Protein AF-K2BQS0-F1 (afdb_monomer_lite)

Secondary structure (DSSP, 8-state):
--HHHHHHHHHHHHHHHTTS---TTPPPB--TTS---HHHHHHHHHHHHHHHT----GGGG--SBHHHHHHHHHHHHHHTTT-

Foldseek 3Di:
DDLLVLLVQLQVLVCVLVVHDGDSPDKAFDDPPPCPDVVSLVSSQVSLCVVLVFHDDSVLSPDGMSVSVSVVSVVRNVVVVVD

Structure (mmCIF, N/CA/C/O backbone):
data_AF-K2BQS0-F1
#
_entry.id   AF-K2BQS0-F1
#
loop_
_atom_site.group_PDB
_atom_site.id
_atom_site.type_symbol
_atom_site.label_atom_id
_atom_site.label_alt_id
_atom_site.label_comp_id
_atom_site.label_asym_id
_atom_site.label_entity_id
_atom_site.label_seq_id
_atom_site.pdbx_PDB_ins_code
_atom_site.Cartn_x
_atom_site.Cartn_y
_atom_site.Cartn_z
_atom_site.occupancy
_atom_site.B_iso_or_equiv
_atom_site.auth_seq_id
_atom_site.auth_comp_id
_atom_site.auth_asym_id
_atom_site.auth_atom_id
_atom_site.pdbx_PDB_model_num
ATOM 1 N N . MET A 1 1 ? -10.437 1.849 11.919 1.00 73.38 1 MET A N 1
ATOM 2 C CA . MET A 1 1 ? -9.670 0.733 11.323 1.00 73.38 1 MET A CA 1
ATOM 3 C C . MET A 1 1 ? -8.353 0.613 12.072 1.00 73.38 1 MET A C 1
ATOM 5 O O . MET A 1 1 ? -7.737 1.644 12.315 1.00 73.38 1 MET A O 1
ATOM 9 N N . HIS A 1 2 ? -7.945 -0.585 12.492 1.00 84.94 2 HIS A N 1
ATOM 10 C CA . HIS A 1 2 ? -6.707 -0.768 13.259 1.00 84.94 2 HIS A CA 1
ATOM 11 C C . HIS A 1 2 ? -5.484 -0.927 12.341 1.00 84.94 2 HIS A C 1
ATOM 13 O O . HIS A 1 2 ? -5.589 -1.501 11.257 1.00 84.94 2 HIS A O 1
ATOM 19 N N . ARG A 1 3 ? -4.301 -0.488 12.800 1.00 86.56 3 ARG A N 1
ATOM 20 C CA . ARG A 1 3 ? -3.013 -0.579 12.076 1.00 86.56 3 ARG A CA 1
ATOM 21 C C . ARG A 1 3 ? -2.761 -1.935 11.419 1.00 86.56 3 ARG A C 1
ATOM 23 O O . ARG A 1 3 ? -2.302 -2.012 10.283 1.00 86.56 3 ARG A O 1
ATOM 30 N N . LEU A 1 4 ? -3.069 -3.016 12.137 1.00 88.38 4 LEU A N 1
ATOM 31 C CA . LEU A 1 4 ? -2.878 -4.380 11.646 1.00 88.38 4 LEU A CA 1
ATOM 32 C C . LEU A 1 4 ? -3.755 -4.676 10.422 1.00 88.38 4 LEU A C 1
ATOM 34 O O . LEU A 1 4 ? -3.291 -5.300 9.473 1.00 88.38 4 LEU A O 1
ATOM 38 N N . GLU A 1 5 ? -5.001 -4.204 10.415 1.00 89.75 5 GLU A N 1
ATOM 39 C CA . GLU A 1 5 ? -5.897 -4.354 9.268 1.00 89.75 5 GLU A CA 1
ATOM 40 C C . GLU A 1 5 ? -5.391 -3.544 8.071 1.00 89.75 5 GLU A C 1
ATOM 42 O O . GLU A 1 5 ? -5.450 -4.022 6.939 1.00 89.75 5 GLU A O 1
ATOM 47 N N . ILE A 1 6 ? -4.854 -2.341 8.316 1.00 91.25 6 ILE A N 1
ATOM 48 C CA . ILE A 1 6 ? -4.287 -1.487 7.264 1.00 91.25 6 ILE A CA 1
ATOM 49 C C . ILE A 1 6 ? -3.088 -2.193 6.639 1.00 91.25 6 ILE A C 1
ATOM 51 O O . ILE A 1 6 ? -3.048 -2.368 5.424 1.00 91.25 6 ILE A O 1
ATOM 55 N N . LYS A 1 7 ? -2.167 -2.700 7.466 1.00 91.50 7 LYS A N 1
ATOM 56 C CA . LYS A 1 7 ? -1.006 -3.463 7.000 1.00 91.50 7 LYS A CA 1
ATOM 57 C C . LYS A 1 7 ? -1.404 -4.701 6.198 1.00 91.50 7 LYS A C 1
ATOM 59 O O . LYS A 1 7 ? -0.826 -4.939 5.143 1.00 91.50 7 LYS A O 1
ATOM 64 N N . LYS A 1 8 ? -2.411 -5.461 6.642 1.00 91.25 8 LYS A N 1
ATOM 65 C CA . LYS A 1 8 ? -2.914 -6.631 5.900 1.00 91.25 8 LYS A CA 1
ATOM 66 C C . LYS A 1 8 ? -3.412 -6.249 4.508 1.00 91.25 8 LYS A C 1
ATOM 68 O O . LYS A 1 8 ? -3.028 -6.890 3.534 1.00 91.25 8 LYS A O 1
ATOM 73 N N . LYS A 1 9 ? -4.226 -5.194 4.403 1.00 92.81 9 LYS A N 1
ATOM 74 C CA . LYS A 1 9 ? -4.740 -4.725 3.109 1.00 92.81 9 LYS A CA 1
ATOM 75 C C . LYS A 1 9 ? -3.634 -4.160 2.215 1.00 92.81 9 LYS A C 1
ATOM 77 O O . LYS A 1 9 ? -3.591 -4.499 1.039 1.00 92.81 9 LYS A O 1
ATOM 82 N N . VAL A 1 10 ? -2.702 -3.379 2.766 1.00 91.75 10 VAL A N 1
ATOM 83 C CA . VAL A 1 10 ? -1.533 -2.875 2.023 1.00 91.75 10 VAL A CA 1
ATOM 84 C C . VAL A 1 10 ? -0.685 -4.032 1.495 1.00 91.75 10 VAL A C 1
ATOM 86 O O . VAL A 1 10 ? -0.380 -4.071 0.307 1.00 91.75 10 VAL A O 1
ATOM 89 N N . ASN A 1 11 ? -0.356 -5.019 2.331 1.00 91.56 11 ASN A N 1
ATOM 90 C CA . ASN A 1 11 ? 0.425 -6.179 1.899 1.00 91.56 11 ASN A CA 1
ATOM 91 C C . ASN A 1 11 ? -0.320 -7.014 0.851 1.00 91.56 11 ASN A C 1
ATOM 93 O O . ASN A 1 11 ? 0.311 -7.541 -0.063 1.00 91.56 11 ASN A O 1
ATOM 97 N N . HIS A 1 12 ? -1.649 -7.092 0.933 1.00 91.44 12 HIS A N 1
ATOM 98 C CA . HIS A 1 12 ? -2.461 -7.727 -0.098 1.00 91.44 12 HIS A CA 1
ATOM 99 C C . HIS A 1 12 ? -2.379 -6.982 -1.440 1.00 91.44 12 HIS A C 1
ATOM 101 O O . HIS A 1 12 ? -2.075 -7.605 -2.455 1.00 91.44 12 HIS A O 1
ATOM 107 N N . ILE A 1 13 ? -2.542 -5.657 -1.449 1.00 92.00 13 ILE A N 1
ATOM 108 C CA . ILE A 1 13 ? -2.385 -4.829 -2.658 1.00 92.00 13 ILE A CA 1
ATOM 109 C C . ILE A 1 13 ? -0.987 -5.021 -3.257 1.00 92.00 13 ILE A C 1
ATOM 111 O O . ILE A 1 13 ? -0.842 -5.300 -4.445 1.00 92.00 13 ILE A O 1
ATOM 115 N N . LEU A 1 14 ? 0.053 -4.962 -2.424 1.00 89.38 14 LEU A N 1
ATOM 116 C CA . LEU A 1 14 ? 1.429 -5.177 -2.867 1.00 89.38 14 LEU A CA 1
ATOM 117 C C . LEU A 1 14 ? 1.658 -6.591 -3.409 1.00 89.38 14 LEU A C 1
ATOM 119 O O . LEU A 1 14 ? 2.425 -6.747 -4.354 1.00 89.38 14 LEU A O 1
ATOM 123 N N . SER A 1 15 ? 0.998 -7.609 -2.850 1.00 90.56 15 SER A N 1
ATOM 124 C CA . SER A 1 15 ? 1.097 -8.988 -3.346 1.00 90.56 15 SER A CA 1
ATOM 125 C C . SER A 1 15 ? 0.543 -9.137 -4.763 1.00 90.56 15 SER A C 1
ATOM 127 O O . SER A 1 15 ? 1.121 -9.865 -5.568 1.00 90.56 15 SER A O 1
ATOM 129 N N . ILE A 1 16 ? -0.523 -8.395 -5.080 1.00 89.50 16 ILE A N 1
ATOM 130 C CA . ILE A 1 16 ? -1.114 -8.335 -6.419 1.00 89.50 16 ILE A CA 1
ATOM 131 C C . ILE A 1 16 ? -0.163 -7.595 -7.363 1.00 89.50 16 ILE A C 1
ATOM 133 O O . ILE A 1 16 ? 0.210 -8.124 -8.404 1.00 89.50 16 ILE A O 1
ATOM 137 N N . LEU A 1 17 ? 0.295 -6.400 -6.976 1.00 88.38 17 LEU A N 1
ATOM 138 C CA . LEU A 1 17 ? 1.132 -5.551 -7.830 1.00 88.38 17 LEU A CA 1
ATOM 139 C C . LEU A 1 17 ? 2.491 -6.165 -8.167 1.00 88.38 17 LEU A C 1
ATOM 141 O O . LEU A 1 17 ? 2.992 -5.953 -9.272 1.00 88.38 17 LEU A O 1
ATOM 145 N N . LEU A 1 18 ? 3.084 -6.886 -7.215 1.00 85.25 18 LEU A N 1
ATOM 146 C CA . LEU A 1 18 ? 4.382 -7.547 -7.352 1.00 85.25 18 LEU A CA 1
ATOM 147 C C . LEU A 1 18 ? 4.275 -9.0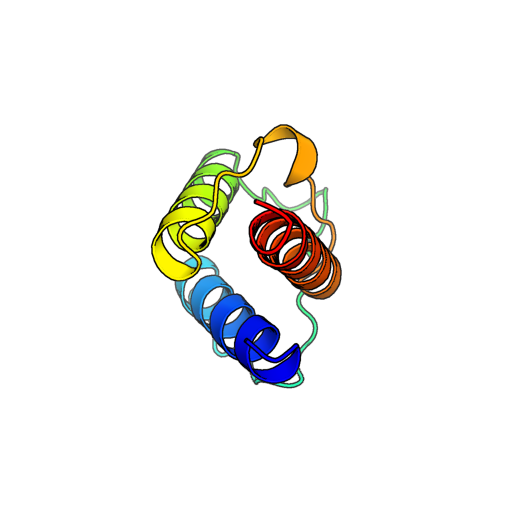00 -7.824 1.00 85.25 18 LEU A C 1
ATOM 149 O O . LEU A 1 18 ? 5.305 -9.666 -7.914 1.00 85.25 18 LEU A O 1
ATOM 153 N N . GLU A 1 19 ? 3.055 -9.497 -8.051 1.00 87.50 19 GLU A N 1
ATOM 154 C CA . GLU A 1 19 ? 2.775 -10.878 -8.466 1.00 87.50 19 GLU A CA 1
ATOM 155 C C . GLU A 1 19 ? 3.493 -11.921 -7.588 1.00 87.50 19 GLU A C 1
ATOM 157 O O . GLU A 1 19 ? 3.970 -12.958 -8.050 1.00 87.50 19 GLU A O 1
ATOM 162 N N . ARG A 1 20 ? 3.595 -11.639 -6.283 1.00 86.50 20 ARG A N 1
ATOM 163 C CA . ARG A 1 20 ? 4.317 -12.481 -5.324 1.00 86.50 20 ARG A CA 1
ATOM 164 C C . ARG A 1 20 ? 3.578 -12.571 -4.005 1.00 86.50 20 ARG A C 1
ATOM 166 O O . ARG A 1 20 ? 2.917 -11.632 -3.574 1.00 86.50 20 ARG A O 1
ATOM 173 N N . LYS A 1 21 ? 3.755 -13.688 -3.303 1.00 87.75 21 LYS A N 1
ATOM 174 C CA 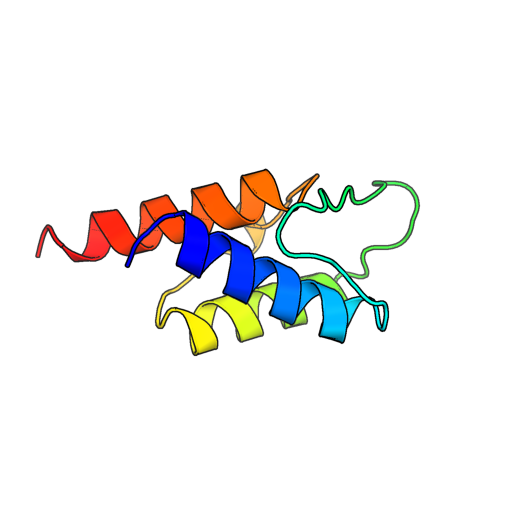. LYS A 1 21 ? 3.193 -13.860 -1.962 1.00 87.75 21 LYS A CA 1
ATOM 175 C C . LYS A 1 21 ? 3.911 -12.937 -0.972 1.00 87.75 21 LYS A C 1
ATOM 177 O O . LYS A 1 21 ? 5.133 -12.980 -0.874 1.00 87.75 21 LYS A O 1
ATOM 182 N N . ILE A 1 22 ? 3.139 -12.133 -0.244 1.00 87.44 22 ILE A N 1
ATOM 183 C CA . ILE A 1 22 ? 3.619 -11.237 0.814 1.00 87.44 22 ILE A CA 1
ATOM 184 C C . ILE A 1 22 ? 2.804 -11.555 2.059 1.00 87.44 22 ILE A C 1
ATOM 186 O O . ILE A 1 22 ? 1.576 -11.470 2.055 1.00 87.44 22 ILE A O 1
ATOM 190 N N . SER A 1 23 ? 3.483 -11.983 3.111 1.00 86.12 23 SER A N 1
ATOM 191 C CA . SER A 1 23 ? 2.866 -12.308 4.389 1.00 86.12 23 SER A CA 1
ATOM 192 C C . SER A 1 23 ? 2.508 -11.031 5.142 1.00 86.12 23 SER A C 1
ATOM 194 O O . SER A 1 23 ? 3.060 -9.959 4.914 1.00 86.12 23 SER A O 1
ATOM 196 N N . GLU A 1 24 ? 1.605 -11.140 6.109 1.00 76.00 24 GLU A N 1
ATOM 197 C CA . GLU A 1 24 ? 1.147 -10.007 6.929 1.00 76.00 24 GLU A CA 1
ATOM 198 C C . GLU A 1 24 ? 2.290 -9.320 7.701 1.00 76.00 24 GLU A C 1
ATOM 200 O O . GLU A 1 24 ? 2.232 -8.128 8.009 1.00 76.00 24 GLU A O 1
ATOM 205 N N . ASN A 1 25 ? 3.345 -10.079 8.000 1.00 77.75 25 ASN A N 1
ATOM 206 C CA . ASN A 1 25 ? 4.516 -9.605 8.728 1.00 77.75 25 ASN A CA 1
ATOM 207 C C . ASN A 1 25 ? 5.649 -9.141 7.815 1.00 77.75 25 ASN A C 1
ATOM 209 O O . ASN A 1 25 ? 6.550 -8.464 8.307 1.00 77.75 25 ASN A O 1
ATOM 213 N N . ASP A 1 26 ? 5.575 -9.439 6.519 1.00 80.50 26 ASP A N 1
ATOM 214 C CA . ASP A 1 26 ? 6.650 -9.129 5.588 1.00 80.50 26 ASP A CA 1
ATOM 215 C C . ASP A 1 26 ? 6.765 -7.616 5.395 1.00 80.50 26 ASP A C 1
ATOM 217 O O . ASP A 1 26 ? 5.770 -6.879 5.331 1.00 80.50 26 ASP A O 1
ATOM 221 N N . GLU A 1 27 ? 8.010 -7.164 5.313 1.00 82.88 27 GLU A N 1
ATOM 222 C CA . GLU A 1 27 ? 8.363 -5.813 4.916 1.00 82.88 27 GLU A CA 1
ATOM 223 C C . GLU A 1 27 ? 8.791 -5.835 3.453 1.00 82.88 27 GLU A C 1
ATOM 225 O O . GLU A 1 27 ? 9.658 -6.605 3.036 1.00 82.88 27 GLU A O 1
ATOM 230 N N . VAL A 1 28 ? 8.134 -5.002 2.654 1.00 82.50 28 VAL A N 1
ATOM 231 C CA . VAL A 1 28 ? 8.442 -4.847 1.237 1.00 82.50 28 VAL A CA 1
ATOM 232 C C . VAL A 1 28 ? 9.284 -3.599 1.112 1.00 82.50 28 VAL A C 1
ATOM 234 O O . VAL A 1 28 ? 8.833 -2.537 1.520 1.00 82.50 28 VAL A O 1
ATOM 237 N N . VAL A 1 29 ? 10.480 -3.727 0.548 1.00 81.75 29 VAL A N 1
ATOM 238 C CA . VAL A 1 29 ? 11.359 -2.597 0.238 1.00 81.75 29 VAL A CA 1
ATOM 239 C C . VAL A 1 29 ? 11.443 -2.462 -1.276 1.00 81.75 29 VAL A C 1
ATOM 241 O O . VAL A 1 29 ? 11.626 -3.460 -1.978 1.00 81.75 29 VAL A O 1
ATOM 244 N N . PHE A 1 30 ? 11.297 -1.238 -1.770 1.00 76.44 30 PHE A N 1
ATOM 245 C CA . PHE A 1 30 ? 11.409 -0.904 -3.184 1.00 76.44 30 PHE A CA 1
ATOM 246 C C . PHE A 1 30 ? 12.802 -0.318 -3.434 1.00 76.44 30 PHE A C 1
ATOM 248 O O . PHE A 1 30 ? 13.195 0.658 -2.794 1.00 76.44 30 PHE A O 1
ATOM 255 N N . SER A 1 31 ? 13.580 -0.919 -4.336 1.00 65.00 31 SER A N 1
ATOM 256 C CA . SER A 1 31 ? 14.863 -0.349 -4.751 1.00 65.00 31 SER A CA 1
ATOM 257 C C . SER A 1 31 ? 14.621 0.797 -5.733 1.00 65.00 31 SER A C 1
ATOM 259 O O . SER A 1 31 ? 13.921 0.629 -6.729 1.00 65.00 31 SER A O 1
ATOM 261 N N . GLN A 1 32 ? 15.228 1.961 -5.479 1.00 60.56 32 GLN A N 1
ATOM 262 C CA . GLN A 1 32 ? 15.130 3.110 -6.391 1.00 60.56 32 GLN A CA 1
ATOM 263 C C . GLN A 1 32 ? 15.738 2.824 -7.777 1.00 60.56 32 GLN A C 1
ATOM 265 O O . GLN A 1 32 ? 15.320 3.425 -8.760 1.00 60.56 32 GLN A O 1
ATOM 270 N N . ASP A 1 33 ? 16.661 1.861 -7.867 1.00 54.28 33 ASP A N 1
ATOM 271 C CA . ASP A 1 33 ? 17.291 1.422 -9.121 1.00 54.28 33 ASP A CA 1
ATOM 272 C C . ASP A 1 33 ? 16.422 0.482 -9.968 1.00 54.28 33 ASP A C 1
ATOM 274 O O . ASP A 1 33 ? 16.663 0.292 -11.159 1.00 54.28 33 ASP A O 1
ATOM 278 N N . GLY A 1 34 ? 15.414 -0.144 -9.363 1.00 52.22 34 GLY A N 1
ATOM 279 C CA . GLY A 1 34 ? 14.649 -1.218 -9.979 1.00 52.22 34 GLY A CA 1
ATOM 280 C C . GLY A 1 34 ? 13.245 -0.774 -10.315 1.00 52.22 34 GLY A C 1
ATOM 281 O O . GLY A 1 34 ? 12.320 -1.285 -9.705 1.00 52.22 34 GLY A O 1
ATOM 282 N N . ALA A 1 35 ? 13.101 0.180 -11.238 1.00 48.03 35 ALA A N 1
ATOM 283 C CA . ALA A 1 35 ? 11.877 0.431 -11.998 1.00 48.03 35 ALA A CA 1
ATOM 284 C C . ALA A 1 35 ? 10.572 0.076 -11.254 1.00 48.03 35 ALA A C 1
ATOM 286 O O . ALA A 1 35 ? 9.761 -0.726 -11.727 1.00 48.03 35 ALA A O 1
ATOM 287 N N . TRP A 1 36 ? 10.333 0.697 -10.094 1.00 61.22 36 TRP A N 1
ATOM 288 C CA . TRP A 1 36 ? 8.966 0.886 -9.626 1.00 61.22 36 TRP A CA 1
ATOM 289 C C . TRP A 1 36 ? 8.338 1.847 -10.635 1.00 61.22 36 TRP A C 1
ATOM 291 O O . TRP A 1 36 ? 8.378 3.067 -10.484 1.00 61.22 36 TRP A O 1
ATOM 301 N N . HIS A 1 37 ? 7.941 1.279 -11.777 1.00 67.56 37 HIS A N 1
ATOM 302 C CA . HIS A 1 37 ? 7.527 2.006 -12.960 1.00 67.56 37 HIS A CA 1
ATOM 303 C C . HIS A 1 37 ? 6.429 2.972 -12.536 1.00 67.56 37 HIS A C 1
ATOM 305 O O . HIS A 1 37 ? 5.539 2.587 -11.780 1.00 67.56 37 HIS A O 1
ATOM 311 N N . SER A 1 38 ? 6.449 4.207 -13.033 1.00 68.56 38 SER A N 1
ATOM 312 C CA . SER A 1 38 ? 5.429 5.214 -12.715 1.00 68.56 38 SER A CA 1
ATOM 313 C C . SER A 1 38 ? 3.999 4.667 -12.867 1.00 68.56 38 SER A C 1
ATOM 315 O O . SER A 1 38 ? 3.113 5.055 -12.122 1.00 68.56 38 SER A O 1
ATOM 317 N N . ILE A 1 39 ? 3.800 3.684 -13.755 1.00 72.38 39 ILE A N 1
ATOM 318 C CA . ILE A 1 39 ? 2.562 2.906 -13.911 1.00 72.38 39 ILE A CA 1
ATOM 319 C C . ILE A 1 39 ? 2.204 2.100 -12.648 1.00 72.38 39 ILE A C 1
ATOM 321 O O . ILE A 1 39 ? 1.091 2.231 -12.157 1.00 72.38 39 ILE A O 1
ATOM 325 N N . LYS A 1 40 ? 3.132 1.310 -12.090 1.00 80.19 40 LYS A N 1
ATOM 326 C CA . LYS A 1 40 ? 2.925 0.543 -10.845 1.00 80.19 40 LYS A CA 1
ATOM 327 C C . LYS A 1 40 ? 2.706 1.457 -9.643 1.00 80.19 40 LYS A C 1
ATOM 329 O O . LYS A 1 40 ? 1.952 1.108 -8.741 1.00 80.19 40 LYS A O 1
ATOM 334 N N . LEU A 1 41 ? 3.333 2.636 -9.641 1.00 80.50 41 LEU A N 1
ATOM 335 C CA . LEU A 1 41 ? 3.080 3.653 -8.627 1.00 80.50 41 LEU A CA 1
ATOM 336 C C . LEU A 1 41 ? 1.652 4.195 -8.721 1.00 80.50 41 LEU A C 1
ATOM 338 O O . LEU A 1 41 ? 0.956 4.218 -7.716 1.00 80.50 41 LEU A O 1
ATOM 342 N N . ILE A 1 42 ? 1.205 4.581 -9.916 1.00 84.19 42 ILE A N 1
ATOM 343 C CA . ILE A 1 42 ? -0.165 5.064 -10.145 1.00 84.19 42 ILE A CA 1
ATOM 344 C C . ILE A 1 42 ? -1.189 3.978 -9.792 1.00 84.19 42 ILE A C 1
ATOM 346 O O . ILE A 1 42 ? -2.184 4.264 -9.133 1.00 84.19 42 ILE A O 1
ATOM 350 N N . GLU A 1 43 ? -0.927 2.728 -10.175 1.00 88.38 43 GLU A N 1
ATOM 351 C CA . GLU A 1 43 ? -1.779 1.583 -9.846 1.00 88.38 43 GLU A CA 1
ATOM 352 C C . GLU A 1 43 ? -1.854 1.351 -8.328 1.00 88.38 43 GLU A C 1
ATOM 354 O O . GLU A 1 43 ? -2.939 1.148 -7.786 1.00 88.38 43 GLU A O 1
ATOM 359 N N . LEU A 1 44 ? -0.725 1.467 -7.615 1.00 88.38 44 LEU A N 1
ATOM 360 C CA . LEU A 1 44 ? -0.696 1.428 -6.153 1.00 88.38 44 LEU A CA 1
ATOM 361 C C . LEU A 1 44 ? -1.552 2.540 -5.543 1.00 88.38 44 LEU A C 1
ATOM 363 O O . LEU A 1 44 ? -2.354 2.251 -4.659 1.00 88.38 44 LEU A O 1
ATOM 367 N N . VAL A 1 45 ? -1.388 3.786 -5.999 1.00 88.75 45 VAL A N 1
ATOM 368 C CA . VAL A 1 45 ? -2.182 4.926 -5.514 1.00 88.75 45 VAL A CA 1
ATOM 369 C C . VAL A 1 45 ? -3.668 4.633 -5.672 1.00 88.75 45 VAL A C 1
ATOM 371 O O . VAL A 1 45 ? -4.397 4.668 -4.685 1.00 88.75 45 VAL A O 1
ATOM 374 N N . TYR A 1 46 ? -4.086 4.257 -6.879 1.00 90.31 46 TYR A N 1
ATOM 375 C CA . TYR A 1 46 ? -5.482 3.978 -7.194 1.00 90.31 46 TYR A CA 1
ATOM 376 C C . TYR A 1 46 ? -6.076 2.886 -6.293 1.00 90.31 46 TYR A C 1
ATOM 378 O O . TYR A 1 46 ? -7.131 3.078 -5.688 1.00 90.31 46 TYR A O 1
ATOM 386 N N . LEU A 1 47 ? -5.373 1.760 -6.132 1.00 92.19 47 LEU A N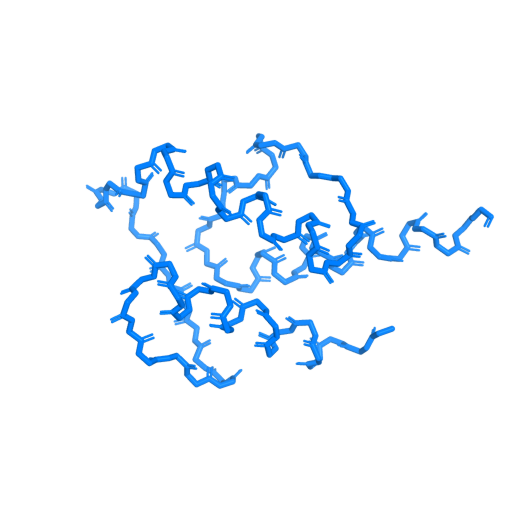 1
ATOM 387 C CA . LEU A 1 47 ? -5.841 0.650 -5.298 1.00 92.19 47 LEU A CA 1
ATOM 388 C C . LEU A 1 47 ? -5.929 1.029 -3.814 1.00 92.19 47 LEU A C 1
ATOM 390 O O . LEU A 1 47 ? -6.830 0.562 -3.112 1.00 92.19 47 LEU A O 1
ATOM 394 N N . LEU A 1 48 ? -5.014 1.865 -3.316 1.00 91.69 48 LEU A N 1
ATOM 395 C CA . LEU A 1 48 ? -5.071 2.378 -1.946 1.00 91.69 48 LEU A CA 1
ATOM 396 C C . LEU A 1 48 ? -6.268 3.319 -1.757 1.00 91.69 48 LEU A C 1
ATOM 398 O O . LEU A 1 48 ? -7.015 3.165 -0.790 1.00 91.69 48 LEU A O 1
ATOM 402 N N . GLU A 1 49 ? -6.475 4.260 -2.676 1.00 91.75 49 GLU A N 1
ATOM 403 C CA . GLU A 1 49 ? -7.614 5.180 -2.645 1.00 91.75 49 GLU A CA 1
ATOM 404 C C . GLU A 1 49 ? -8.945 4.424 -2.664 1.00 91.75 49 GLU A C 1
ATOM 406 O O . GLU A 1 49 ? -9.795 4.662 -1.806 1.00 91.75 49 GLU A O 1
ATOM 411 N N . GLU A 1 50 ? -9.101 3.444 -3.556 1.00 93.12 50 GLU A N 1
ATOM 412 C CA . GLU A 1 50 ? -10.303 2.613 -3.649 1.00 93.12 50 GLU A CA 1
ATOM 413 C C . GLU A 1 50 ? -10.519 1.775 -2.374 1.00 93.12 50 GLU A C 1
ATOM 415 O O . GLU A 1 50 ? -11.610 1.762 -1.794 1.00 93.12 50 GLU A O 1
ATOM 420 N N . THR A 1 51 ? -9.469 1.111 -1.882 1.00 93.25 51 THR A N 1
ATOM 421 C CA . THR A 1 51 ? -9.560 0.184 -0.740 1.00 93.25 51 THR A CA 1
ATOM 422 C C . THR A 1 51 ? -9.852 0.892 0.581 1.00 93.25 51 THR A C 1
ATOM 424 O O . THR A 1 51 ? -10.556 0.350 1.444 1.00 93.25 51 THR A O 1
ATOM 427 N N . PHE A 1 52 ? -9.271 2.075 0.776 1.00 91.00 52 PHE A N 1
ATOM 428 C CA . PHE A 1 52 ? -9.377 2.838 2.020 1.00 91.00 52 PHE A CA 1
ATOM 429 C C . PHE A 1 52 ? -10.337 4.025 1.914 1.00 91.00 52 PHE A C 1
ATOM 431 O O . PHE A 1 52 ? -10.606 4.675 2.924 1.00 91.00 52 PHE A O 1
ATOM 438 N N . GLN A 1 53 ? -10.894 4.270 0.725 1.00 91.00 53 GLN A N 1
ATOM 439 C CA . GLN A 1 53 ? -11.772 5.400 0.424 1.00 91.00 53 GLN A CA 1
ATOM 440 C C . GLN A 1 53 ? -11.103 6.744 0.748 1.00 91.00 53 GLN A C 1
ATOM 442 O O . GLN A 1 53 ? -11.761 7.653 1.242 1.00 91.00 53 GLN A O 1
ATOM 447 N N . ILE A 1 54 ? -9.793 6.859 0.527 1.00 89.06 54 ILE A N 1
ATOM 448 C CA . ILE A 1 54 ? -8.993 8.069 0.782 1.00 89.06 54 ILE A CA 1
ATOM 449 C C . ILE A 1 54 ? -8.572 8.717 -0.538 1.00 89.06 54 ILE A C 1
ATOM 451 O O . ILE A 1 54 ? -8.755 8.131 -1.598 1.00 89.06 54 ILE A O 1
ATOM 455 N N . THR A 1 55 ? -7.989 9.911 -0.462 1.00 87.94 55 THR A N 1
ATOM 456 C CA . THR A 1 55 ? -7.340 10.569 -1.600 1.00 87.94 55 THR A CA 1
ATOM 457 C C . THR A 1 55 ? -5.873 10.777 -1.261 1.00 87.94 55 THR A C 1
ATOM 459 O O . THR A 1 55 ? -5.571 11.318 -0.199 1.00 87.94 55 THR A O 1
ATOM 462 N N . LEU A 1 56 ? -4.977 10.329 -2.133 1.00 83.56 56 LEU A N 1
ATOM 463 C CA . LEU A 1 56 ? -3.530 10.379 -1.960 1.00 83.56 56 LEU A CA 1
ATOM 464 C C . LEU A 1 56 ? -2.922 11.273 -3.045 1.00 83.56 56 LEU A C 1
ATOM 466 O O . LEU A 1 56 ? -3.214 11.118 -4.228 1.00 83.56 56 LEU A O 1
ATOM 470 N N . ASN A 1 57 ? -2.020 12.185 -2.674 1.00 75.88 57 ASN A N 1
ATOM 471 C CA . ASN A 1 57 ? -1.213 12.881 -3.677 1.00 75.88 57 ASN A CA 1
ATOM 472 C C . ASN A 1 57 ? -0.070 11.954 -4.119 1.00 75.88 57 ASN A C 1
ATOM 474 O O . ASN A 1 57 ? 0.700 11.501 -3.278 1.00 75.88 57 ASN A O 1
ATOM 478 N N . ALA A 1 58 ? 0.082 11.701 -5.422 1.00 67.06 58 ALA A N 1
ATOM 479 C CA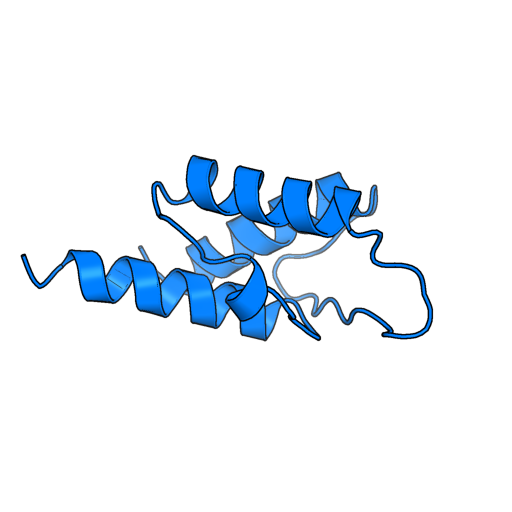 . ALA A 1 58 ? 1.134 10.842 -5.972 1.00 67.06 58 ALA A CA 1
ATOM 480 C C . ALA A 1 58 ? 2.556 11.238 -5.519 1.00 67.06 58 ALA A C 1
ATOM 482 O O . ALA A 1 58 ? 3.409 10.369 -5.350 1.00 67.06 58 ALA A O 1
ATOM 483 N N . GLU A 1 59 ? 2.805 12.523 -5.243 1.00 70.25 59 GLU A N 1
ATOM 484 C CA . GLU A 1 59 ? 4.081 13.006 -4.689 1.00 70.25 59 GLU A CA 1
ATOM 485 C C . GLU A 1 59 ? 4.347 12.501 -3.261 1.00 70.25 59 GLU A C 1
ATOM 487 O O . GLU A 1 59 ? 5.494 12.299 -2.870 1.00 70.25 59 GLU A O 1
ATOM 492 N N . GLN A 1 60 ? 3.290 12.245 -2.486 1.00 64.50 60 GLN A N 1
ATOM 493 C CA . GLN A 1 60 ? 3.376 11.660 -1.145 1.00 64.50 60 GLN A CA 1
ATOM 494 C C . GLN A 1 60 ? 3.615 10.148 -1.189 1.00 64.50 60 GLN A C 1
ATOM 496 O O . GLN A 1 60 ? 3.912 9.561 -0.152 1.00 64.50 60 GLN A O 1
ATOM 501 N N . VAL A 1 61 ? 3.489 9.529 -2.370 1.00 65.44 61 VAL A N 1
ATOM 502 C CA . VAL A 1 61 ? 3.544 8.073 -2.575 1.00 65.44 61 VAL A CA 1
ATOM 503 C C . VAL A 1 61 ? 4.913 7.614 -3.092 1.00 65.44 61 VAL A C 1
ATOM 505 O O . VAL A 1 61 ? 5.113 6.453 -3.441 1.00 65.44 61 VAL A O 1
ATOM 508 N N . LEU A 1 62 ? 5.920 8.492 -3.040 1.00 68.75 62 LEU A N 1
ATOM 509 C CA . LEU A 1 62 ? 7.339 8.137 -3.163 1.00 68.75 62 LEU A CA 1
ATOM 510 C C . LEU A 1 62 ? 7.806 7.338 -1.933 1.00 68.75 62 LEU A C 1
ATOM 512 O O . LEU A 1 62 ? 8.598 7.796 -1.111 1.00 68.75 62 LEU A O 1
ATOM 516 N N . PHE A 1 63 ? 7.272 6.131 -1.787 1.00 68.00 63 PHE A N 1
ATOM 517 C CA . PHE A 1 63 ? 7.546 5.253 -0.666 1.00 68.00 63 PHE A CA 1
ATOM 518 C C . PHE A 1 63 ? 8.716 4.331 -0.968 1.00 68.00 63 PHE A C 1
ATOM 520 O O . PHE A 1 63 ? 8.840 3.768 -2.053 1.00 68.00 63 PHE A O 1
ATOM 527 N N . ILE A 1 64 ? 9.552 4.139 0.046 1.00 69.62 64 ILE A N 1
ATOM 528 C CA . ILE A 1 64 ? 10.722 3.263 -0.025 1.00 69.62 64 ILE A CA 1
ATOM 529 C C . ILE A 1 64 ? 10.368 1.868 0.513 1.00 69.62 64 ILE A C 1
ATOM 531 O O . ILE A 1 64 ? 11.018 0.882 0.170 1.00 69.62 64 ILE A O 1
ATOM 535 N N . ASN A 1 65 ? 9.308 1.752 1.324 1.00 84.00 65 ASN A N 1
ATOM 536 C CA . ASN A 1 65 ? 8.863 0.482 1.890 1.00 84.00 65 ASN A CA 1
ATOM 537 C C . ASN A 1 65 ? 7.347 0.431 2.187 1.00 84.00 65 ASN A C 1
ATOM 539 O O . ASN A 1 65 ? 6.646 1.445 2.168 1.00 84.00 65 ASN A O 1
ATOM 543 N N . SER A 1 66 ? 6.840 -0.766 2.500 1.00 85.31 66 SER A N 1
ATOM 544 C CA . SER A 1 66 ? 5.431 -0.992 2.850 1.00 85.31 66 SER A CA 1
ATOM 545 C C . SER A 1 66 ? 4.996 -0.345 4.164 1.00 85.31 66 SER A C 1
ATOM 547 O O . SER A 1 66 ? 3.821 -0.012 4.308 1.00 85.31 66 SER A O 1
ATOM 549 N N . ASN A 1 67 ? 5.902 -0.132 5.119 1.00 87.94 67 ASN A N 1
ATOM 550 C CA . ASN A 1 67 ? 5.566 0.528 6.381 1.00 87.94 67 ASN A CA 1
ATOM 551 C C . ASN A 1 67 ? 5.250 2.017 6.180 1.00 87.94 67 ASN A C 1
ATOM 553 O O . ASN A 1 67 ? 4.362 2.540 6.853 1.00 87.94 67 ASN A O 1
ATOM 557 N N . ASP A 1 68 ? 5.930 2.688 5.252 1.00 87.38 68 ASP A N 1
ATOM 558 C CA . ASP A 1 68 ? 5.667 4.089 4.922 1.00 87.38 68 ASP A CA 1
ATOM 559 C C . ASP A 1 68 ? 4.321 4.253 4.203 1.00 87.38 68 ASP A C 1
ATOM 561 O O . ASP A 1 68 ? 3.568 5.173 4.527 1.00 87.38 68 ASP A O 1
ATOM 565 N N . ILE A 1 69 ? 3.952 3.293 3.341 1.00 88.38 69 ILE A N 1
ATOM 566 C CA . ILE A 1 69 ? 2.602 3.212 2.756 1.00 88.38 69 ILE A CA 1
ATOM 567 C C . ILE A 1 69 ? 1.551 3.101 3.868 1.00 88.38 69 ILE A C 1
ATOM 569 O O . ILE A 1 69 ? 0.583 3.861 3.890 1.00 88.38 69 ILE A O 1
ATOM 573 N N . VAL A 1 70 ? 1.746 2.174 4.815 1.00 90.69 70 VAL A N 1
ATOM 574 C CA . VAL A 1 70 ? 0.819 1.969 5.940 1.00 90.69 70 VAL A CA 1
ATOM 575 C C . VAL A 1 70 ? 0.650 3.251 6.752 1.00 90.69 70 VAL A C 1
ATOM 577 O O . VAL A 1 70 ? -0.485 3.657 6.983 1.00 90.69 70 VAL A O 1
ATOM 580 N N . LYS A 1 71 ? 1.747 3.924 7.118 1.00 89.69 71 LYS A N 1
ATOM 581 C CA . LYS A 1 71 ? 1.692 5.197 7.857 1.00 89.69 71 LYS A CA 1
ATOM 582 C C . LYS A 1 71 ? 0.943 6.283 7.087 1.00 89.69 71 LYS A C 1
ATOM 584 O O . LYS A 1 71 ? 0.182 7.042 7.679 1.00 89.69 71 LYS A O 1
ATOM 589 N N . CYS A 1 72 ? 1.144 6.371 5.773 1.00 88.69 72 CYS A N 1
ATOM 590 C CA . CYS A 1 72 ? 0.446 7.353 4.951 1.00 88.69 72 CYS A CA 1
ATOM 591 C C . CYS A 1 72 ? -1.071 7.122 4.965 1.00 88.69 72 CYS A C 1
ATOM 593 O O . CYS A 1 72 ? -1.839 8.059 5.194 1.00 88.69 72 CYS A O 1
ATOM 595 N N . VAL A 1 73 ? -1.498 5.869 4.788 1.00 89.81 73 VAL A N 1
ATOM 596 C CA . VAL A 1 73 ? -2.914 5.485 4.865 1.00 89.81 73 VAL A CA 1
ATOM 597 C C . VAL A 1 73 ? -3.479 5.756 6.262 1.00 89.81 73 VAL A C 1
ATOM 599 O O . VAL A 1 73 ? -4.573 6.302 6.381 1.00 89.81 73 VAL A O 1
ATOM 602 N N . GLU A 1 74 ? -2.733 5.427 7.320 1.00 90.62 74 GLU A N 1
ATOM 603 C CA . GLU A 1 74 ? -3.117 5.711 8.709 1.00 90.62 74 GLU A CA 1
ATOM 604 C C . GLU A 1 74 ? -3.395 7.200 8.934 1.00 90.62 74 GLU A C 1
ATOM 606 O O . GLU A 1 74 ? -4.458 7.545 9.450 1.00 90.62 74 GLU A O 1
ATOM 611 N N . ASN A 1 75 ? -2.491 8.075 8.488 1.00 88.69 75 ASN A N 1
ATOM 612 C CA . ASN A 1 75 ? -2.646 9.522 8.634 1.00 88.69 75 ASN A CA 1
ATOM 613 C C . ASN A 1 75 ? -3.899 10.042 7.908 1.00 88.69 75 ASN A C 1
ATOM 615 O O . ASN A 1 75 ? -4.648 10.843 8.462 1.00 88.69 75 ASN A O 1
ATOM 619 N N . HIS A 1 76 ? -4.172 9.561 6.691 1.00 87.94 76 HIS A N 1
ATOM 620 C CA . HIS A 1 76 ? -5.363 9.972 5.937 1.00 87.94 76 HIS A CA 1
ATOM 621 C C . HIS A 1 76 ? -6.666 9.479 6.576 1.00 87.94 76 HIS A C 1
ATOM 623 O O . HIS A 1 76 ? -7.665 10.197 6.580 1.00 87.94 76 HIS A O 1
ATOM 629 N N . LEU A 1 77 ? -6.665 8.269 7.140 1.00 87.50 77 LEU A N 1
ATOM 630 C CA . LEU A 1 77 ? -7.825 7.732 7.851 1.00 87.50 77 LEU A CA 1
ATOM 631 C C . LEU A 1 77 ? -8.086 8.459 9.176 1.00 87.50 77 LEU A C 1
ATOM 633 O O . LEU A 1 77 ? -9.246 8.608 9.551 1.00 87.50 77 LEU A O 1
ATOM 637 N N . GLN A 1 78 ? -7.040 8.911 9.873 1.00 84.94 78 GLN A N 1
ATOM 638 C CA . GLN A 1 78 ? -7.174 9.698 11.103 1.00 84.94 78 GLN A CA 1
ATOM 639 C C . GLN A 1 78 ? -7.722 11.098 10.821 1.00 84.94 78 GLN A C 1
ATOM 641 O O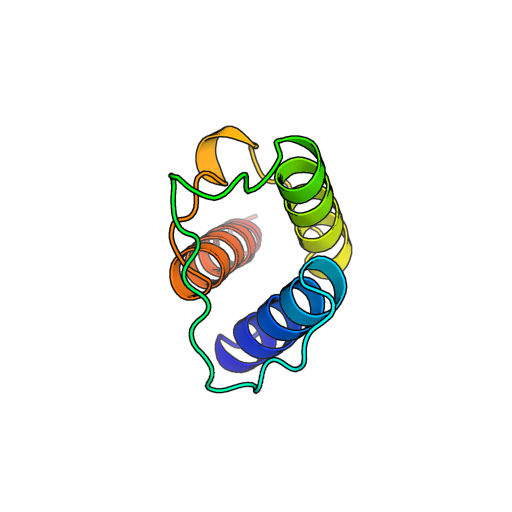 . GLN A 1 78 ? -8.716 11.477 11.428 1.00 84.94 78 GLN A O 1
ATOM 646 N N . ASN A 1 79 ? -7.172 11.805 9.829 1.00 75.12 79 ASN A N 1
ATOM 647 C CA . ASN A 1 79 ? -7.626 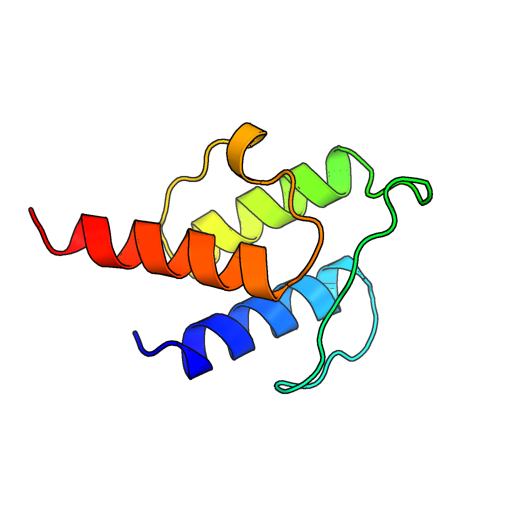13.152 9.453 1.00 75.12 79 ASN A CA 1
ATOM 648 C C . ASN A 1 79 ? -9.084 13.196 8.953 1.00 75.12 79 ASN A C 1
ATOM 650 O O . ASN A 1 79 ? -9.691 14.262 8.886 1.00 75.12 79 ASN A O 1
ATOM 654 N N . ARG A 1 80 ? -9.661 12.046 8.584 1.00 66.50 80 ARG A N 1
ATOM 655 C CA . ARG A 1 80 ? -11.079 11.913 8.225 1.00 66.50 80 ARG A CA 1
ATOM 656 C C . ARG A 1 80 ? -12.036 11.908 9.415 1.00 66.50 80 ARG A C 1
ATOM 658 O O . ARG A 1 80 ? -13.226 12.100 9.203 1.00 66.50 80 ARG A O 1
ATOM 665 N N . LEU A 1 81 ? -11.548 11.633 10.622 1.00 56.00 81 LEU A N 1
ATOM 666 C CA . LEU A 1 81 ? -12.368 11.567 11.835 1.00 56.00 81 LEU A CA 1
ATOM 667 C C . LEU A 1 81 ? -12.515 12.932 12.528 1.00 56.00 81 LEU A C 1
ATOM 669 O O . LEU A 1 81 ? -13.274 13.031 13.487 1.00 56.00 81 LEU A O 1
ATOM 673 N N . ASP A 1 82 ? -11.821 13.962 12.036 1.00 50.19 82 ASP A N 1
ATOM 674 C CA . ASP A 1 82 ? -11.854 15.331 12.568 1.00 50.19 82 ASP A CA 1
ATOM 675 C C . ASP A 1 82 ? -12.889 16.251 11.874 1.00 50.19 82 ASP A C 1
ATOM 677 O O . ASP A 1 82 ? -12.863 17.465 12.084 1.00 50.19 82 ASP A O 1
ATOM 681 N N . PHE A 1 83 ? -13.810 15.700 11.068 1.00 41.53 83 PHE A N 1
ATOM 682 C CA . PHE A 1 83 ? -14.905 16.436 10.410 1.00 41.53 83 PHE A CA 1
ATOM 683 C C . PHE A 1 83 ? -16.286 15.853 10.720 1.00 41.53 83 PHE A C 1
ATOM 685 O O . PHE A 1 83 ? -16.447 14.614 10.629 1.00 41.53 83 PHE A O 1
#

Sequence (83 aa):
MHRLEIKKKVNHILSILLERKISENDEVVFSQDGAWHSIKLIELVYLLEETFQITLNAEQVLFINSNDIVKCVENHLQNRLDF

Radius of gyration: 12.26 Å; chains: 1; bounding box: 32×30×27 Å

pLDDT: mean 80.94, std 12.25, range [41.53, 93.25]